Protein AF-A0AAV8X063-F1 (afdb_monomer_lite)

Foldseek 3Di:
DDDADVPVRFDFKDWDADPVPRDTLDIGRGHTADWDAWPVRFKIWGWHFDPQAIKTWIWTQDPSGTHGDDIDDDSFRWPDKDWDCDPVDRTTWMWTQGDPFQWIWTADNVPRDIDIDHPQQWADCWDWDDDQFWIFTAGRVVNDRPDIGGRDHRDDDDDDDDDPDD

Organism: NCBI:txid1586634

pLDDT: mean 79.25, std 14.98, range [41.41, 97.62]

Secondary structure (DSSP, 8-state):
-----TTT-S-EEEEEE-TTT--EEEEEEEEESEEEE-TTSSEEEEEEEETTEEEEEEEEEETTEEEEEEEEEESS-EEEEEEEE-SSSSSEEEEEEESSSS-EEEE-TTT--EEEE-S--S-EEEEEEE-SSEEEEEEETTTEEEEEEES--S------------

Sequence (166 aa):
MQCLEPVTNRPTGQLILDYLTDSVIATKPNLPGVPYISPDSRKLVTLDRTTSGATLIVQEITTNGLMFSFDVKTTLNISDVTFYSSQSTHSYDIYASAQDKEDILFLNLLTGKVEIITGVGLFGQYMVTPASEALFVINGRSRTVNCEIGAVSHPSQIVWTTLKFH

Radius of gyration: 17.36 Å; chains: 1; bounding box: 44×40×44 Å

Structure (mmCIF, N/CA/C/O backbone):
data_AF-A0AAV8X063-F1
#
_entry.id   AF-A0AAV8X063-F1
#
loop_
_atom_site.group_PDB
_atom_site.id
_atom_site.type_symbol
_atom_site.label_atom_id
_atom_site.label_alt_id
_atom_site.label_comp_id
_atom_site.label_asym_id
_atom_site.label_entity_id
_atom_site.label_seq_id
_atom_site.pdbx_PDB_ins_code
_atom_site.Cartn_x
_atom_site.Cartn_y
_atom_site.Cartn_z
_atom_site.occupancy
_atom_site.B_iso_or_equiv
_atom_site.auth_seq_id
_atom_site.auth_comp_id
_atom_site.auth_asym_id
_atom_site.auth_atom_id
_atom_site.pdbx_PDB_model_num
ATOM 1 N N . MET A 1 1 ? -19.990 -4.340 -6.225 1.00 46.97 1 MET A N 1
ATOM 2 C CA . MET A 1 1 ? -20.479 -3.722 -4.973 1.00 46.97 1 MET A CA 1
ATOM 3 C C . MET A 1 1 ? -19.307 -3.655 -4.008 1.00 46.97 1 MET A C 1
ATOM 5 O O . MET A 1 1 ? -18.681 -4.685 -3.805 1.00 46.97 1 MET A O 1
ATOM 9 N N . GLN A 1 2 ? -18.956 -2.472 -3.498 1.00 59.19 2 GLN A N 1
ATOM 10 C CA . GLN A 1 2 ? -17.967 -2.317 -2.421 1.00 59.19 2 GLN A CA 1
ATOM 11 C C . GLN A 1 2 ? -18.706 -2.272 -1.080 1.00 59.19 2 GLN A C 1
ATOM 13 O O . GLN A 1 2 ? -19.764 -1.652 -0.993 1.00 59.19 2 GLN A O 1
ATOM 18 N N . CYS A 1 3 ? -18.178 -2.948 -0.059 1.00 65.19 3 CYS A N 1
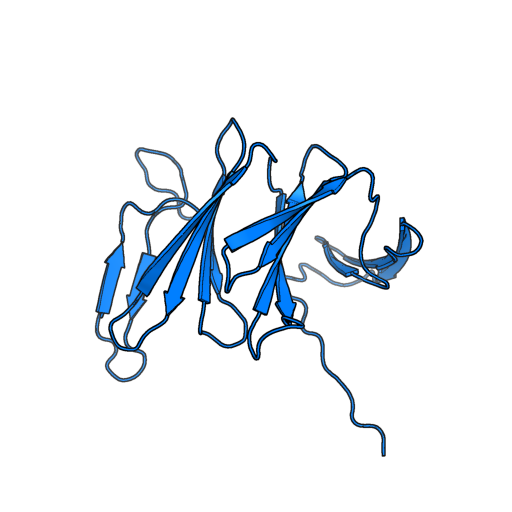ATOM 19 C CA . CYS A 1 3 ? -18.752 -2.929 1.285 1.00 65.19 3 CYS A CA 1
ATOM 20 C C . CYS A 1 3 ? -18.404 -1.597 1.961 1.00 65.19 3 CYS A C 1
ATOM 22 O O . CYS A 1 3 ? -17.238 -1.353 2.269 1.00 65.19 3 CYS A O 1
ATOM 24 N N . LEU A 1 4 ? -19.408 -0.742 2.159 1.00 78.06 4 LEU A N 1
ATOM 25 C CA . LEU A 1 4 ? -19.266 0.558 2.810 1.00 78.06 4 LEU A CA 1
ATOM 26 C C . LEU A 1 4 ? -20.063 0.575 4.113 1.00 78.06 4 LEU A C 1
ATOM 28 O O . LEU A 1 4 ? -21.159 0.017 4.194 1.00 78.06 4 LEU A O 1
ATOM 32 N N . GLU A 1 5 ? -19.500 1.216 5.129 1.00 81.12 5 GLU A N 1
ATOM 33 C CA . GLU A 1 5 ? -20.165 1.429 6.406 1.00 81.12 5 GLU A CA 1
ATOM 34 C C . GLU A 1 5 ? -21.313 2.444 6.227 1.00 81.12 5 GLU A C 1
ATOM 36 O O . GLU A 1 5 ? -21.092 3.492 5.619 1.00 81.12 5 GLU A O 1
ATOM 41 N N . PRO A 1 6 ? -22.545 2.162 6.700 1.00 80.75 6 PRO A N 1
ATOM 42 C CA . PRO A 1 6 ? -23.724 2.947 6.323 1.00 80.75 6 PRO A CA 1
ATOM 43 C C . PRO A 1 6 ? -23.704 4.419 6.749 1.00 80.75 6 PRO A C 1
ATOM 45 O O . PRO A 1 6 ? -24.359 5.234 6.103 1.00 80.75 6 PRO A O 1
ATOM 48 N N . VAL A 1 7 ? -23.002 4.768 7.834 1.00 83.00 7 VAL A N 1
ATOM 49 C CA . VAL A 1 7 ? -23.001 6.137 8.370 1.00 83.00 7 VAL A CA 1
ATOM 50 C C . VAL A 1 7 ? -21.958 7.005 7.670 1.00 83.00 7 VAL A C 1
ATOM 52 O O . VAL A 1 7 ? -22.256 8.116 7.240 1.00 83.00 7 VAL A O 1
ATOM 55 N N . THR A 1 8 ? -20.730 6.514 7.546 1.00 81.81 8 THR A N 1
ATOM 56 C CA . THR A 1 8 ? -19.602 7.239 6.947 1.00 81.81 8 THR A CA 1
ATOM 57 C C . THR A 1 8 ? -19.510 7.046 5.440 1.00 81.81 8 THR A C 1
ATOM 59 O O . THR A 1 8 ? -18.845 7.836 4.774 1.00 81.81 8 THR A O 1
ATOM 62 N N . ASN A 1 9 ? -20.171 6.021 4.892 1.00 82.56 9 ASN A N 1
ATOM 63 C CA . ASN A 1 9 ? -20.071 5.594 3.498 1.00 82.56 9 ASN A CA 1
ATOM 64 C C . ASN A 1 9 ? -18.620 5.306 3.066 1.00 82.56 9 ASN A C 1
ATOM 66 O O . ASN A 1 9 ? -18.231 5.544 1.921 1.00 82.56 9 ASN A O 1
ATOM 70 N N . ARG A 1 10 ? -17.793 4.823 4.001 1.00 79.94 10 ARG A N 1
ATOM 71 C CA . ARG A 1 10 ? -16.381 4.480 3.777 1.00 79.94 10 ARG A CA 1
ATOM 72 C C . ARG A 1 10 ? -16.167 2.982 3.977 1.00 79.94 10 ARG A C 1
ATOM 74 O O . ARG A 1 10 ? -16.900 2.365 4.750 1.00 79.94 10 ARG A O 1
ATOM 81 N N . PRO A 1 11 ? -15.170 2.377 3.311 1.00 81.69 11 PRO A N 1
ATOM 82 C CA . PRO A 1 11 ? -14.720 1.050 3.694 1.00 81.69 11 PRO A C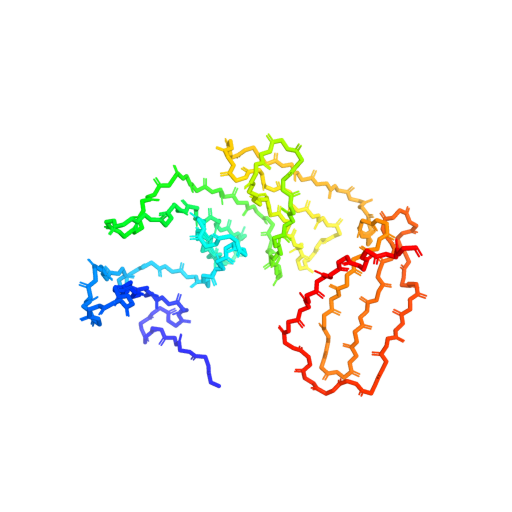A 1
ATOM 83 C C . PRO A 1 11 ? -14.152 1.146 5.111 1.00 81.69 11 PRO A C 1
ATOM 85 O O . PRO A 1 11 ? -13.220 1.912 5.363 1.00 81.69 11 PRO A O 1
ATOM 88 N N . THR A 1 12 ? -14.752 0.417 6.045 1.00 86.81 12 THR A N 1
ATOM 89 C CA . THR A 1 12 ? -14.258 0.294 7.415 1.00 86.81 12 THR A CA 1
ATOM 90 C C . THR A 1 12 ? -14.361 -1.150 7.868 1.00 86.81 12 THR A C 1
ATOM 92 O O . THR A 1 12 ? -15.092 -1.959 7.292 1.00 86.81 12 THR A O 1
ATOM 95 N N . GLY A 1 13 ? -13.652 -1.455 8.945 1.00 85.12 13 GLY A N 1
ATOM 96 C CA . GLY A 1 13 ? -13.741 -2.753 9.583 1.00 85.12 13 GLY A CA 1
ATOM 97 C C . GLY A 1 13 ? -12.614 -3.676 9.154 1.00 85.12 13 GLY A C 1
ATOM 98 O O . GLY A 1 13 ? -12.298 -3.822 7.977 1.00 85.12 13 GLY A O 1
ATOM 99 N N . GLN A 1 14 ? -12.023 -4.341 10.139 1.00 88.44 14 GLN A N 1
ATOM 100 C CA . GLN A 1 14 ? -11.145 -5.481 9.912 1.00 88.44 14 GLN A CA 1
ATOM 101 C C . GLN A 1 14 ? -11.518 -6.606 10.866 1.00 88.44 14 GLN A C 1
ATOM 103 O O . GLN A 1 14 ? -11.794 -6.373 12.048 1.00 88.44 14 GLN A O 1
ATOM 108 N N . LEU A 1 15 ? -11.515 -7.823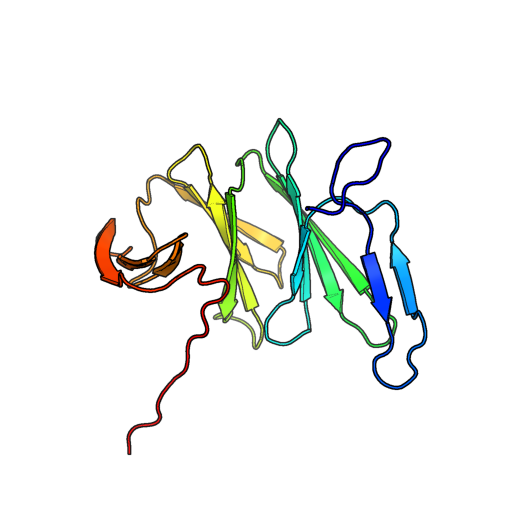 10.335 1.00 88.75 15 LEU A N 1
ATOM 109 C CA . LEU A 1 15 ? -11.720 -9.059 11.070 1.00 88.75 15 LEU A CA 1
ATOM 110 C C . LEU A 1 15 ? -10.445 -9.885 10.951 1.00 88.75 15 LEU A C 1
ATOM 112 O O . LEU A 1 15 ? -9.947 -10.092 9.846 1.00 88.75 15 LEU A O 1
ATOM 116 N N . ILE A 1 16 ? -9.919 -10.338 12.084 1.00 89.44 16 ILE A N 1
ATOM 117 C CA . ILE A 1 16 ? -8.730 -11.186 12.134 1.00 89.44 16 ILE A CA 1
ATOM 118 C C . ILE A 1 16 ? -9.161 -12.546 12.655 1.00 89.44 16 ILE A C 1
ATOM 120 O O . ILE A 1 16 ? -9.735 -12.643 13.742 1.00 89.44 16 ILE A O 1
ATOM 124 N N . LEU A 1 17 ? -8.888 -13.573 11.861 1.00 89.69 17 LEU A N 1
ATOM 125 C CA . LEU A 1 17 ? -9.260 -14.953 12.128 1.00 89.69 17 LEU A CA 1
ATOM 126 C C . LEU A 1 17 ? -8.002 -15.786 12.350 1.00 89.69 17 LEU A C 1
ATOM 128 O O . LEU A 1 17 ? -6.995 -15.597 11.666 1.00 89.69 17 LEU A O 1
ATOM 132 N N . ASP A 1 18 ? -8.082 -16.717 13.289 1.00 86.81 18 ASP A N 1
ATOM 133 C CA . ASP A 1 18 ? -7.144 -17.822 13.378 1.00 86.81 18 ASP A CA 1
ATOM 134 C C . ASP A 1 18 ? -7.515 -18.847 12.306 1.00 86.81 18 ASP A C 1
ATOM 136 O O . ASP A 1 18 ? -8.587 -19.444 12.353 1.00 86.81 18 ASP A O 1
ATOM 140 N N . TYR A 1 19 ? -6.621 -19.048 11.341 1.00 83.75 19 TYR A N 1
ATOM 141 C CA . TYR A 1 19 ? -6.833 -19.990 10.245 1.00 83.75 19 TYR A CA 1
ATOM 142 C C . TYR A 1 19 ? -6.883 -21.460 10.700 1.00 83.75 19 TYR A C 1
ATOM 144 O O . TYR A 1 19 ? -7.455 -22.291 10.003 1.00 83.75 19 TYR A O 1
ATOM 152 N N . LEU A 1 20 ? -6.274 -21.813 11.838 1.00 89.19 20 LEU A N 1
ATOM 153 C CA . LEU A 1 20 ? -6.269 -23.197 12.327 1.00 89.19 20 LEU A CA 1
ATOM 154 C C . LEU A 1 20 ? -7.519 -23.542 13.134 1.00 89.19 20 LEU A C 1
ATOM 156 O O . LEU A 1 20 ? -7.924 -24.703 13.158 1.00 89.19 20 LEU A O 1
ATOM 160 N N . THR A 1 21 ? -8.091 -22.563 13.835 1.00 93.00 21 THR A N 1
ATOM 161 C CA . THR A 1 21 ? -9.191 -22.786 14.786 1.00 93.00 21 THR A CA 1
ATOM 162 C C . THR A 1 21 ? -10.501 -22.116 14.380 1.00 93.00 21 THR A C 1
ATOM 164 O O . THR A 1 21 ? -11.470 -22.196 15.134 1.00 93.00 21 THR A O 1
ATOM 167 N N . ASP A 1 22 ? -10.525 -21.412 13.244 1.00 89.38 22 ASP A N 1
ATOM 168 C CA . ASP A 1 22 ? -11.628 -20.563 12.768 1.00 89.38 22 ASP A CA 1
ATOM 169 C C . ASP A 1 22 ? -12.102 -19.512 13.795 1.00 89.38 22 ASP A C 1
ATOM 171 O O . ASP A 1 22 ? -13.178 -18.920 13.674 1.00 89.38 22 ASP A O 1
ATOM 175 N N . SER A 1 23 ? -11.301 -19.256 14.832 1.00 90.81 23 SER A N 1
ATOM 176 C CA . SER A 1 23 ? -11.661 -18.358 15.925 1.00 90.81 23 SER A CA 1
ATOM 177 C C . SER A 1 23 ? -11.381 -16.905 15.558 1.00 90.81 23 SER A C 1
ATOM 179 O O . SER A 1 23 ? -10.372 -16.576 14.935 1.00 90.81 23 SER A O 1
ATOM 181 N N . VAL A 1 24 ? -12.253 -15.997 15.994 1.00 91.00 24 VAL A N 1
ATOM 182 C CA . VAL A 1 24 ? -12.024 -14.556 15.843 1.00 91.00 24 VAL A CA 1
ATOM 183 C C . VAL A 1 24 ? -10.969 -14.102 16.850 1.00 91.00 24 VAL A C 1
ATOM 185 O O . VAL A 1 24 ? -11.239 -14.043 18.047 1.00 91.00 24 VAL A O 1
ATOM 188 N N . ILE A 1 25 ? -9.778 -13.744 16.364 1.00 90.06 25 ILE A N 1
ATOM 189 C CA . ILE A 1 25 ? -8.679 -13.224 17.191 1.00 90.06 25 ILE A CA 1
ATOM 190 C C . ILE A 1 25 ? -8.957 -11.771 17.585 1.00 90.06 25 ILE A C 1
ATOM 192 O O . ILE A 1 25 ? -8.738 -11.374 18.728 1.00 90.06 25 ILE A O 1
ATOM 196 N N . ALA A 1 26 ? -9.423 -10.953 16.637 1.00 87.00 26 ALA A N 1
ATOM 197 C CA . ALA A 1 26 ? -9.710 -9.547 16.890 1.00 87.00 26 ALA A CA 1
ATOM 198 C C . ALA A 1 26 ? -10.667 -8.938 15.857 1.00 87.00 26 ALA A C 1
ATOM 200 O O . ALA A 1 26 ? -10.714 -9.336 14.693 1.00 87.00 26 ALA A O 1
ATOM 201 N N . THR A 1 27 ? -11.378 -7.896 16.289 1.00 88.62 27 THR A N 1
ATOM 202 C CA . THR A 1 27 ? -12.252 -7.065 15.451 1.00 88.62 27 THR A CA 1
ATOM 203 C C . THR A 1 27 ? -11.861 -5.597 15.579 1.00 88.62 27 THR A C 1
ATOM 205 O O . THR A 1 27 ? -11.733 -5.077 16.691 1.00 88.62 27 THR A O 1
ATOM 208 N N . LYS A 1 28 ? -11.710 -4.900 14.453 1.00 87.31 28 LYS A N 1
ATOM 209 C CA . LYS A 1 28 ? -11.430 -3.457 14.385 1.00 87.31 28 LYS A CA 1
ATOM 210 C C . LYS A 1 28 ? -12.523 -2.760 13.563 1.00 87.31 28 LYS A C 1
ATOM 212 O O . LYS A 1 28 ? -12.257 -2.368 12.433 1.00 87.31 28 LYS A O 1
ATOM 217 N N . PRO A 1 29 ? -13.753 -2.615 14.091 1.00 84.62 29 PRO A N 1
ATOM 218 C CA . PRO A 1 29 ? -14.921 -2.184 13.308 1.00 84.62 29 PRO A CA 1
ATOM 219 C C . PRO A 1 29 ? -14.804 -0.757 12.751 1.00 84.62 29 PRO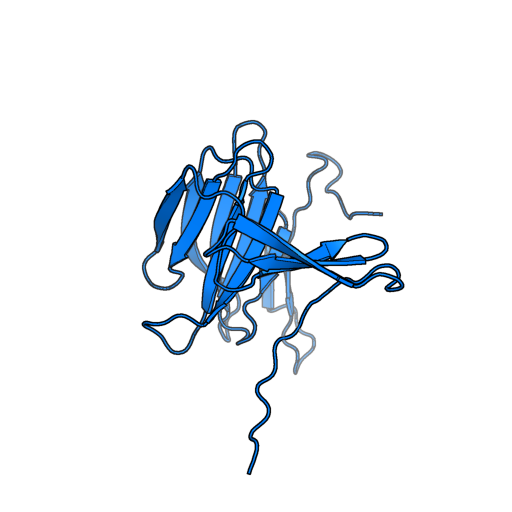 A C 1
ATOM 221 O O . PRO A 1 29 ? -15.347 -0.452 11.695 1.00 84.62 29 PRO A O 1
ATOM 224 N N . ASN A 1 30 ? -14.049 0.098 13.443 1.00 86.38 30 ASN A N 1
ATOM 225 C CA . ASN A 1 30 ? -13.958 1.525 13.138 1.00 86.38 30 ASN A CA 1
ATOM 226 C C . ASN A 1 30 ? -12.676 1.908 12.390 1.00 86.38 30 ASN A C 1
ATOM 228 O O . ASN A 1 30 ? -12.431 3.095 12.206 1.00 86.38 30 ASN A O 1
ATOM 232 N N . LEU A 1 31 ? -11.824 0.944 12.023 1.00 88.94 31 LEU A N 1
ATOM 233 C CA . LEU A 1 31 ? -10.597 1.234 11.281 1.00 88.94 31 LEU A CA 1
ATOM 234 C C . LEU A 1 31 ? -10.972 1.518 9.818 1.00 88.94 31 LEU A C 1
ATOM 236 O O . LEU A 1 31 ? -11.517 0.613 9.178 1.00 88.94 31 LEU A O 1
ATOM 240 N N . PRO A 1 32 ? -10.755 2.744 9.305 1.00 88.50 32 PRO A N 1
ATOM 241 C CA . PRO A 1 32 ? -11.150 3.100 7.952 1.00 88.50 32 PRO A CA 1
ATOM 242 C C . PRO A 1 32 ? -10.072 2.723 6.935 1.00 88.50 32 PRO A C 1
ATOM 244 O O . PRO A 1 32 ? -8.893 2.602 7.268 1.00 88.50 32 PRO A O 1
ATOM 247 N N . GLY A 1 33 ? -10.486 2.600 5.680 1.00 90.12 33 GLY A N 1
ATOM 248 C CA . GLY A 1 33 ? -9.597 2.400 4.547 1.00 90.12 33 GLY A CA 1
ATOM 249 C C . GLY A 1 33 ? -9.563 0.965 4.034 1.00 90.12 33 GLY A C 1
ATOM 250 O O . GLY A 1 33 ? -10.329 0.096 4.450 1.00 90.12 33 GLY A O 1
ATOM 251 N N . VAL A 1 34 ? -8.673 0.737 3.073 1.00 89.94 34 VAL A N 1
ATOM 252 C CA . VAL A 1 34 ? -8.525 -0.545 2.376 1.00 89.94 34 VAL A CA 1
ATOM 253 C C . VAL A 1 34 ? -7.247 -1.241 2.855 1.00 89.94 34 VAL A C 1
ATOM 255 O O . VAL A 1 34 ? -6.182 -0.622 2.798 1.00 89.94 34 VAL A O 1
ATOM 258 N N . PRO A 1 35 ? -7.322 -2.495 3.336 1.00 92.31 35 PRO A N 1
ATOM 259 C CA . PRO A 1 35 ? -6.152 -3.253 3.767 1.00 92.31 35 PRO A CA 1
ATOM 260 C C . PRO A 1 35 ? -5.359 -3.841 2.590 1.00 92.31 35 PRO A C 1
ATOM 262 O O . PRO A 1 35 ? -5.937 -4.398 1.660 1.00 92.31 35 PRO A O 1
ATOM 265 N N . TYR A 1 36 ? -4.032 -3.808 2.698 1.00 93.06 36 TYR A N 1
ATOM 266 C CA . TYR A 1 36 ? -3.072 -4.467 1.812 1.00 93.06 36 TYR A CA 1
ATOM 267 C C . TYR A 1 36 ? -2.113 -5.300 2.663 1.00 93.06 36 TYR A C 1
ATOM 269 O O . TYR A 1 36 ? -1.521 -4.794 3.618 1.00 93.06 36 TYR A O 1
ATOM 277 N N . ILE A 1 37 ? -1.969 -6.584 2.341 1.00 94.38 37 ILE A N 1
ATOM 278 C CA . ILE A 1 37 ? -1.123 -7.522 3.092 1.00 94.38 37 ILE A CA 1
ATOM 279 C C . ILE A 1 37 ? 0.172 -7.742 2.318 1.00 94.38 37 ILE A C 1
ATOM 281 O O . ILE A 1 37 ? 0.135 -7.994 1.112 1.00 94.38 37 ILE A O 1
ATOM 285 N N . SER A 1 38 ? 1.313 -7.648 3.001 1.00 94.06 38 SER A N 1
ATOM 286 C CA . SER A 1 38 ? 2.605 -7.925 2.378 1.00 94.06 38 SER A CA 1
ATOM 287 C C . SER A 1 38 ? 2.687 -9.390 1.932 1.00 94.06 38 SER A C 1
ATOM 289 O O . SER A 1 38 ? 2.154 -10.263 2.619 1.00 94.06 38 SER A O 1
ATOM 291 N N . PRO A 1 39 ? 3.384 -9.718 0.828 1.00 90.06 39 PRO A N 1
ATOM 292 C CA . PRO A 1 39 ? 3.444 -11.098 0.333 1.00 90.06 39 PRO A CA 1
ATOM 293 C C . PRO A 1 39 ? 4.032 -12.118 1.324 1.00 90.06 39 PRO A C 1
ATOM 295 O O . PRO A 1 39 ? 3.741 -13.305 1.232 1.00 90.06 39 PRO A O 1
ATOM 298 N N . ASP A 1 40 ? 4.839 -11.673 2.292 1.00 90.88 40 ASP A N 1
ATOM 299 C CA . ASP A 1 40 ? 5.357 -12.508 3.387 1.00 90.88 40 ASP A CA 1
ATOM 300 C C . ASP A 1 40 ? 4.369 -12.696 4.558 1.00 90.88 40 ASP A C 1
ATOM 302 O O . ASP A 1 40 ? 4.705 -13.369 5.531 1.00 90.88 40 ASP A O 1
ATOM 306 N N . SER A 1 41 ? 3.168 -12.110 4.482 1.00 91.88 41 SER A N 1
ATOM 307 C CA . SER A 1 41 ? 2.128 -12.117 5.522 1.00 91.88 41 SER A CA 1
ATOM 308 C C . SER A 1 41 ? 2.581 -11.569 6.882 1.00 91.88 41 SER A C 1
ATOM 310 O O . SER A 1 41 ? 2.041 -11.954 7.917 1.00 91.88 41 SER A O 1
ATOM 312 N N . ARG A 1 42 ? 3.572 -10.667 6.907 1.00 92.50 42 ARG A N 1
ATOM 313 C CA . ARG A 1 42 ? 4.097 -10.068 8.151 1.00 92.50 42 ARG A CA 1
ATOM 314 C C . ARG A 1 42 ? 3.587 -8.661 8.421 1.00 92.50 42 ARG A C 1
ATOM 316 O O . ARG A 1 42 ? 3.579 -8.233 9.574 1.00 92.50 42 ARG A O 1
ATOM 323 N N . LYS A 1 43 ? 3.188 -7.926 7.386 1.00 95.56 43 LYS A N 1
ATOM 324 C CA . LYS A 1 43 ? 2.746 -6.535 7.483 1.00 95.56 43 LYS A CA 1
ATOM 325 C C . LYS A 1 43 ? 1.356 -6.384 6.883 1.00 95.56 43 LYS A C 1
ATOM 327 O O . LYS A 1 43 ? 1.052 -6.927 5.824 1.00 95.56 43 LYS A O 1
ATOM 332 N N . LEU A 1 44 ? 0.535 -5.592 7.556 1.00 95.31 44 LEU A N 1
ATOM 333 C CA . LEU A 1 44 ? -0.726 -5.085 7.045 1.00 95.31 44 LEU A CA 1
ATOM 334 C C . LEU A 1 44 ? -0.607 -3.570 6.922 1.00 95.31 44 LEU A C 1
ATOM 336 O O . LEU A 1 44 ? -0.263 -2.893 7.891 1.00 95.31 44 LEU A O 1
ATOM 340 N N . VAL A 1 45 ? -0.914 -3.037 5.746 1.00 96.88 45 VAL A N 1
ATOM 341 C CA . VAL A 1 45 ? -0.977 -1.596 5.511 1.00 96.88 45 VAL A CA 1
ATOM 342 C C . VAL A 1 45 ? -2.384 -1.225 5.097 1.00 96.88 45 VAL A C 1
ATOM 344 O O . VAL A 1 45 ? -2.885 -1.684 4.077 1.00 96.88 45 VAL A O 1
ATOM 347 N N . THR A 1 46 ? -3.035 -0.396 5.904 1.00 95.56 46 THR A N 1
ATOM 348 C CA . THR A 1 46 ? -4.378 0.105 5.611 1.00 95.56 46 THR A CA 1
ATOM 349 C C . THR A 1 46 ? -4.262 1.494 5.005 1.00 95.56 46 THR A C 1
ATOM 351 O O . THR A 1 46 ? -3.748 2.406 5.651 1.00 95.56 46 THR A O 1
ATOM 354 N N . LEU A 1 47 ? -4.719 1.652 3.764 1.00 94.62 47 LEU A N 1
ATOM 355 C CA . LEU A 1 47 ? -4.768 2.939 3.078 1.00 94.62 47 LEU A CA 1
ATOM 356 C C . LEU A 1 47 ? -6.118 3.607 3.336 1.00 94.62 47 LEU A C 1
ATOM 358 O O . LEU A 1 47 ? -7.137 3.201 2.770 1.00 94.62 47 LEU A O 1
ATOM 362 N N . ASP A 1 48 ? -6.112 4.659 4.147 1.00 93.94 48 ASP A N 1
ATOM 363 C CA . ASP A 1 48 ? -7.271 5.513 4.374 1.00 93.94 48 ASP A CA 1
ATOM 364 C C . ASP A 1 48 ? -7.181 6.797 3.539 1.00 93.94 48 ASP A C 1
ATOM 366 O O . ASP A 1 48 ? -6.401 7.701 3.844 1.00 93.94 48 ASP A O 1
ATOM 370 N N . ARG A 1 49 ? -7.982 6.887 2.471 1.00 90.38 49 ARG A N 1
ATOM 371 C CA . ARG A 1 49 ? -8.047 8.070 1.596 1.00 90.38 49 ARG A CA 1
ATOM 372 C C . ARG A 1 49 ? -9.021 9.097 2.158 1.00 90.38 49 ARG A C 1
ATOM 374 O O . ARG A 1 49 ? -10.170 8.760 2.452 1.00 90.38 49 ARG A O 1
ATOM 381 N N . THR A 1 50 ? -8.591 10.348 2.262 1.00 86.56 50 THR A N 1
ATOM 382 C CA . THR A 1 50 ? -9.412 11.483 2.702 1.00 86.56 50 THR A CA 1
ATOM 383 C C . THR A 1 50 ? -9.520 12.522 1.586 1.00 86.56 50 THR A C 1
ATOM 385 O O . THR A 1 50 ? -8.861 12.428 0.556 1.00 86.56 50 THR A O 1
ATOM 388 N N . THR A 1 51 ? -10.341 13.554 1.782 1.00 85.56 51 THR A N 1
ATOM 389 C CA . THR A 1 51 ? -10.454 14.667 0.823 1.00 85.56 51 THR A CA 1
ATOM 390 C C . THR A 1 51 ? -9.191 15.528 0.727 1.00 85.56 51 THR A C 1
ATOM 392 O O . THR A 1 51 ? -9.060 16.304 -0.213 1.00 85.56 51 THR A O 1
ATOM 395 N N . SER A 1 52 ? -8.271 15.420 1.690 1.00 89.25 52 SER A N 1
ATOM 396 C CA . SER A 1 52 ? -7.048 16.228 1.777 1.00 89.25 52 SER A CA 1
ATOM 397 C C . SER A 1 52 ? -5.756 15.428 1.579 1.00 89.25 52 SER A C 1
ATOM 399 O O . SER A 1 52 ? -4.669 15.989 1.726 1.00 89.25 52 SER A O 1
ATOM 401 N N . GLY A 1 53 ? -5.857 14.136 1.260 1.00 92.12 53 GLY A N 1
ATOM 402 C CA . GLY A 1 53 ? -4.710 13.256 1.065 1.00 92.12 53 GLY A CA 1
ATOM 403 C C . GLY A 1 53 ? -5.001 11.829 1.516 1.00 92.12 53 GLY A C 1
ATOM 404 O O . GLY A 1 53 ? -6.071 11.281 1.250 1.00 92.12 53 GLY A O 1
ATOM 405 N N . ALA A 1 54 ? -4.046 11.211 2.204 1.00 94.12 54 ALA A N 1
ATOM 406 C CA . ALA A 1 54 ? -4.180 9.839 2.670 1.00 94.12 54 ALA A CA 1
ATOM 407 C C . ALA A 1 54 ? -3.399 9.575 3.962 1.00 94.12 54 ALA A C 1
ATOM 409 O O . ALA A 1 54 ? -2.396 10.229 4.261 1.00 94.12 54 ALA A O 1
ATOM 410 N N . THR A 1 55 ? -3.852 8.573 4.713 1.00 95.81 55 THR A N 1
ATOM 411 C CA . THR A 1 55 ? -3.121 7.986 5.839 1.00 95.81 55 THR A CA 1
ATOM 412 C C . THR A 1 55 ? -2.828 6.519 5.540 1.00 95.81 55 THR A C 1
ATOM 414 O O . THR A 1 55 ? -3.734 5.755 5.219 1.00 95.81 55 THR A O 1
ATOM 417 N N . LEU A 1 56 ? -1.564 6.120 5.649 1.00 96.56 56 LEU A N 1
ATOM 418 C CA . LEU A 1 56 ? -1.118 4.730 5.588 1.00 96.56 56 LEU A CA 1
ATOM 419 C C . LEU A 1 56 ? -0.907 4.240 7.019 1.00 96.56 56 LEU A C 1
ATOM 421 O O . LEU A 1 56 ? 0.002 4.706 7.701 1.00 96.56 56 LEU A O 1
ATOM 425 N N . ILE A 1 57 ? -1.745 3.319 7.481 1.00 96.56 57 ILE A N 1
ATOM 426 C CA . ILE A 1 57 ? -1.675 2.749 8.830 1.00 96.56 57 ILE A CA 1
ATOM 427 C C . ILE A 1 57 ? -0.949 1.413 8.734 1.00 96.56 57 ILE A C 1
ATOM 429 O O . ILE A 1 57 ? -1.464 0.480 8.115 1.00 96.56 57 ILE A O 1
ATOM 433 N N . VAL A 1 58 ? 0.235 1.316 9.334 1.00 97.19 58 VAL A N 1
ATOM 434 C CA . VAL A 1 58 ? 1.089 0.127 9.269 1.00 97.19 58 VAL A CA 1
ATOM 435 C C . VAL A 1 58 ? 0.969 -0.679 10.554 1.00 97.19 58 VAL A C 1
ATOM 437 O O . VAL A 1 58 ? 1.097 -0.158 11.666 1.00 97.19 58 VAL A O 1
ATOM 440 N N . GLN A 1 59 ? 0.725 -1.974 10.394 1.00 96.19 59 GLN A N 1
ATOM 441 C CA . GLN A 1 59 ? 0.585 -2.934 11.478 1.00 96.19 59 GLN A CA 1
ATOM 442 C C . GLN A 1 59 ? 1.418 -4.185 11.182 1.00 96.19 59 GLN A C 1
ATOM 444 O O . GLN A 1 59 ? 1.563 -4.596 10.030 1.00 96.19 59 GLN A O 1
ATOM 449 N N . GLU A 1 60 ? 1.944 -4.817 12.224 1.00 95.31 60 GLU A N 1
ATOM 450 C CA . GLU A 1 60 ? 2.526 -6.153 12.144 1.00 95.31 60 GLU A CA 1
ATOM 451 C C . GLU A 1 60 ? 1.458 -7.212 12.376 1.00 95.31 60 GLU A C 1
ATOM 453 O O . GLU A 1 60 ? 0.619 -7.095 13.274 1.00 95.31 60 GLU A O 1
ATOM 458 N N . ILE A 1 61 ? 1.517 -8.268 11.574 1.00 93.44 61 ILE A N 1
ATOM 459 C CA . ILE A 1 61 ? 0.702 -9.462 11.745 1.00 93.44 61 ILE A CA 1
ATOM 460 C C . ILE A 1 61 ? 1.469 -10.395 12.681 1.00 93.44 61 ILE A C 1
ATOM 462 O O . ILE A 1 61 ? 2.577 -10.835 12.374 1.00 93.44 61 ILE A O 1
ATOM 466 N N . THR A 1 62 ? 0.883 -10.683 13.839 1.00 90.75 62 THR A N 1
ATOM 467 C CA . THR A 1 62 ? 1.474 -11.542 14.871 1.00 90.75 62 THR A CA 1
ATOM 468 C C . THR A 1 62 ? 0.522 -12.676 15.236 1.00 90.75 62 THR A C 1
ATOM 470 O O . THR A 1 62 ? -0.655 -12.658 14.874 1.00 90.75 62 THR A O 1
ATOM 473 N N . THR A 1 63 ? 1.000 -13.641 16.021 1.00 85.12 63 THR A N 1
ATOM 474 C CA . THR A 1 63 ? 0.164 -14.733 16.548 1.00 85.12 63 THR A CA 1
ATOM 475 C C . THR A 1 63 ? -0.977 -14.240 17.438 1.00 85.12 63 THR A C 1
ATOM 477 O O . THR A 1 63 ? -1.981 -14.925 17.576 1.00 85.12 63 THR A O 1
ATOM 480 N N . ASN A 1 64 ? -0.846 -13.046 18.023 1.00 84.94 64 ASN A N 1
ATOM 481 C CA . ASN A 1 64 ? -1.857 -12.443 18.894 1.00 84.94 64 ASN A CA 1
ATOM 482 C C . ASN A 1 64 ? -2.756 -11.447 18.136 1.00 84.94 64 ASN A C 1
ATOM 484 O O . ASN A 1 64 ? -3.490 -10.676 18.753 1.00 84.94 64 ASN A O 1
ATOM 488 N N . GLY A 1 65 ? -2.680 -11.427 16.802 1.00 87.56 65 GLY A N 1
ATOM 489 C CA . GLY A 1 65 ? -3.406 -10.502 15.937 1.00 87.56 65 GLY A CA 1
ATOM 490 C C . GLY A 1 65 ? -2.542 -9.343 15.436 1.00 87.56 65 GLY A C 1
ATOM 491 O O . GLY A 1 65 ? -1.323 -9.461 15.300 1.00 87.56 65 GLY A O 1
ATOM 492 N N . LEU A 1 66 ? -3.185 -8.216 15.122 1.00 91.44 66 LEU A N 1
ATOM 493 C CA . LEU A 1 66 ? -2.519 -7.051 14.536 1.00 91.44 66 LEU A CA 1
ATOM 494 C C . LEU A 1 66 ? -1.944 -6.120 15.605 1.00 91.44 66 LEU A C 1
ATOM 496 O O . LEU A 1 66 ? -2.690 -5.545 16.404 1.00 91.44 66 LEU A O 1
ATOM 500 N N . MET A 1 67 ? -0.636 -5.894 15.555 1.00 92.94 67 MET A N 1
ATOM 501 C CA . MET A 1 67 ? 0.058 -4.918 16.389 1.00 92.94 67 MET A CA 1
ATOM 502 C C . MET A 1 67 ? 0.320 -3.640 15.599 1.00 92.94 67 MET A C 1
ATOM 504 O O . MET A 1 67 ? 0.881 -3.684 14.512 1.00 92.94 67 MET A O 1
ATOM 508 N N . PHE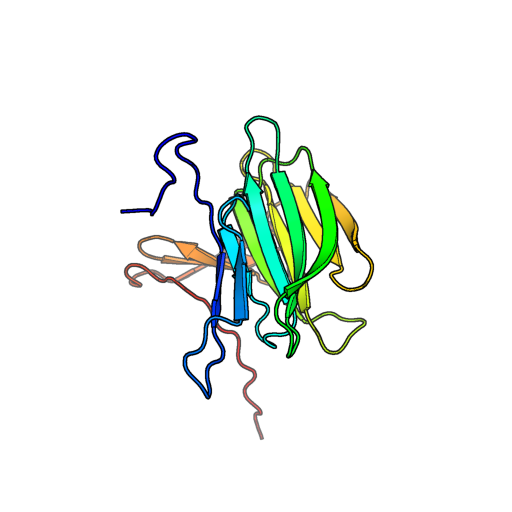 A 1 68 ? -0.087 -2.487 16.125 1.00 94.56 68 PHE A N 1
ATOM 509 C CA . PHE A 1 68 ? 0.212 -1.205 15.485 1.00 94.56 68 PHE A CA 1
ATOM 510 C C . PHE A 1 68 ? 1.721 -0.940 15.470 1.00 94.56 68 PHE A C 1
ATOM 512 O O . PHE A 1 68 ? 2.384 -1.127 16.490 1.00 94.56 68 PHE A O 1
ATOM 519 N N . SER A 1 69 ? 2.242 -0.491 14.328 1.00 96.31 69 SER A N 1
ATOM 520 C CA . SER A 1 69 ? 3.630 -0.042 14.194 1.00 96.31 69 SER A CA 1
ATOM 521 C C . SER A 1 69 ? 3.698 1.484 14.183 1.00 96.31 69 SER A C 1
ATOM 523 O O . SER A 1 69 ? 4.224 2.085 15.114 1.00 96.31 69 SER A O 1
ATOM 525 N N . PHE A 1 70 ? 3.162 2.106 13.134 1.00 97.62 70 PHE A N 1
ATOM 526 C CA . PHE A 1 70 ? 3.142 3.555 12.934 1.00 97.62 70 PHE A CA 1
ATOM 527 C C . PHE A 1 70 ? 2.124 3.918 11.845 1.00 97.62 70 PHE A C 1
ATOM 529 O O . PHE A 1 70 ? 1.702 3.063 11.064 1.00 97.62 70 PHE A O 1
ATOM 536 N N . ASP A 1 71 ? 1.751 5.193 11.763 1.00 96.69 71 ASP A N 1
ATOM 537 C CA . ASP A 1 71 ? 0.989 5.743 10.645 1.00 96.69 71 ASP A CA 1
ATOM 538 C C . ASP A 1 71 ? 1.775 6.832 9.912 1.00 96.69 71 ASP A C 1
ATOM 540 O O . ASP A 1 71 ? 2.565 7.572 10.499 1.00 96.69 71 ASP A O 1
ATOM 544 N N . VAL A 1 72 ? 1.556 6.918 8.603 1.00 96.88 72 VAL A N 1
ATOM 545 C CA . VAL A 1 72 ? 2.119 7.951 7.737 1.00 96.88 72 VAL A CA 1
ATOM 546 C C . VAL A 1 72 ? 0.982 8.765 7.154 1.00 96.88 72 VAL A C 1
ATOM 548 O O . VAL A 1 72 ? 0.135 8.237 6.436 1.00 96.88 72 VAL A O 1
ATOM 551 N N . LYS A 1 73 ? 1.000 10.070 7.417 1.00 96.06 73 LYS A N 1
ATOM 552 C CA . LYS A 1 73 ? 0.064 11.030 6.831 1.00 96.06 73 LYS A CA 1
ATOM 553 C C . LYS A 1 73 ? 0.727 11.744 5.668 1.00 96.06 73 LYS A C 1
ATOM 555 O O . LYS A 1 73 ? 1.839 12.251 5.799 1.00 96.06 73 LYS A O 1
ATOM 560 N N . THR A 1 74 ? 0.028 11.813 4.546 1.00 93.88 74 THR A N 1
ATOM 561 C CA . THR A 1 74 ? 0.489 12.511 3.349 1.00 93.88 74 THR A CA 1
ATOM 562 C C . THR A 1 74 ? -0.626 13.357 2.758 1.00 93.88 74 THR A C 1
ATOM 564 O O . THR A 1 74 ? -1.805 13.021 2.854 1.00 93.88 74 THR A O 1
ATOM 567 N N . THR A 1 75 ? -0.244 14.462 2.126 1.00 93.19 75 THR A N 1
ATOM 568 C CA . THR A 1 75 ? -1.148 15.303 1.333 1.00 93.19 75 THR A CA 1
ATOM 569 C C . THR A 1 75 ? -1.295 14.798 -0.103 1.00 93.19 75 THR A C 1
ATOM 571 O O . THR A 1 75 ? -2.061 15.367 -0.878 1.00 93.19 75 THR A O 1
ATOM 574 N N . LEU A 1 76 ? -0.562 13.745 -0.489 1.00 87.44 76 LEU A N 1
ATOM 575 C CA . LEU A 1 76 ? -0.753 13.090 -1.778 1.00 87.44 76 LEU A CA 1
ATOM 576 C C . LEU A 1 76 ? -2.095 12.359 -1.790 1.00 87.44 76 LEU A C 1
ATOM 578 O O . LEU A 1 76 ? -2.381 11.543 -0.914 1.00 87.44 76 LEU A O 1
ATOM 582 N N . ASN A 1 77 ? -2.896 12.630 -2.817 1.00 83.69 77 ASN A N 1
ATOM 583 C CA . ASN A 1 77 ? -4.072 11.834 -3.122 1.00 83.69 77 ASN A CA 1
ATOM 584 C C . ASN A 1 77 ? -3.604 10.506 -3.740 1.00 83.69 77 ASN A C 1
ATOM 586 O O . ASN A 1 77 ? -3.247 10.475 -4.913 1.00 83.69 77 ASN A O 1
ATOM 590 N N . ILE A 1 78 ? -3.490 9.444 -2.937 1.00 85.62 78 ILE A N 1
ATOM 591 C CA . ILE A 1 78 ? -2.924 8.155 -3.372 1.00 85.62 78 ILE A CA 1
ATOM 592 C C . ILE A 1 78 ? -3.949 7.375 -4.203 1.00 85.62 78 ILE A C 1
ATOM 594 O O . ILE A 1 78 ? -5.022 7.048 -3.697 1.00 85.62 78 ILE A O 1
ATOM 598 N N . SER A 1 79 ? -3.595 6.986 -5.429 1.00 79.38 79 SER A N 1
ATOM 599 C CA . SER A 1 79 ? -4.428 6.162 -6.315 1.00 79.38 79 SER A CA 1
ATOM 600 C C . SER A 1 79 ? -4.314 4.666 -6.036 1.00 79.38 79 SER A C 1
ATOM 602 O O . SER A 1 79 ? -5.340 3.996 -6.006 1.00 79.38 79 SER A O 1
ATOM 604 N N . ASP A 1 80 ? -3.117 4.143 -5.768 1.00 78.31 80 ASP A N 1
ATOM 605 C CA . ASP A 1 80 ? -2.898 2.729 -5.438 1.00 78.31 80 ASP A CA 1
ATOM 606 C C . ASP A 1 80 ? -1.563 2.509 -4.705 1.00 78.31 80 ASP A C 1
ATOM 608 O O . ASP A 1 80 ? -0.718 3.410 -4.661 1.00 78.31 80 ASP A O 1
ATOM 612 N N . VAL A 1 81 ? -1.381 1.324 -4.114 1.00 85.38 81 VAL A N 1
ATOM 613 C CA . VAL A 1 81 ? -0.153 0.903 -3.424 1.00 85.38 81 VAL A CA 1
ATOM 614 C C . VAL A 1 81 ? 0.309 -0.474 -3.892 1.00 85.38 81 VAL A C 1
ATOM 616 O O . VAL A 1 81 ? -0.492 -1.373 -4.125 1.00 85.38 81 VAL A O 1
ATOM 619 N N . THR A 1 82 ? 1.622 -0.674 -3.959 1.00 81.44 82 THR A N 1
ATOM 620 C CA . THR A 1 82 ? 2.224 -1.979 -4.243 1.00 81.44 82 THR A CA 1
ATOM 621 C C . THR A 1 82 ? 3.374 -2.271 -3.295 1.00 81.44 82 THR A C 1
ATOM 623 O O . THR A 1 82 ? 4.145 -1.382 -2.926 1.00 81.44 82 THR A O 1
ATOM 626 N N . PHE A 1 83 ? 3.518 -3.544 -2.935 1.00 86.06 83 PHE A N 1
ATOM 627 C CA . PHE A 1 83 ? 4.674 -4.022 -2.190 1.00 86.06 83 PHE A CA 1
ATOM 628 C C . PHE A 1 83 ? 5.870 -4.224 -3.117 1.00 86.06 83 PHE A C 1
ATOM 630 O O . PHE A 1 83 ? 5.737 -4.692 -4.249 1.00 86.06 83 PHE A O 1
ATOM 637 N N . TYR A 1 84 ? 7.050 -3.901 -2.607 1.00 81.25 84 TYR A N 1
ATOM 638 C CA . TYR A 1 84 ? 8.336 -4.130 -3.248 1.00 81.25 84 TYR A CA 1
ATOM 639 C C . TYR A 1 84 ? 9.281 -4.786 -2.243 1.00 81.25 84 TYR A C 1
ATOM 641 O O . TYR A 1 84 ? 9.272 -4.425 -1.070 1.00 81.25 84 TYR A O 1
ATOM 649 N N . SER A 1 85 ? 10.078 -5.766 -2.673 1.00 82.69 85 SER A N 1
ATOM 650 C CA . SER A 1 85 ? 11.024 -6.436 -1.773 1.00 82.69 85 SER A CA 1
ATOM 651 C C . SER A 1 85 ? 11.996 -5.413 -1.191 1.00 82.69 85 SER A C 1
ATOM 653 O O . SER A 1 85 ? 12.688 -4.719 -1.934 1.00 82.69 85 SER A O 1
ATOM 655 N N . SER A 1 86 ? 12.076 -5.330 0.133 1.00 81.62 86 SER A N 1
ATOM 656 C CA . SER A 1 86 ? 13.012 -4.427 0.792 1.00 81.62 86 SER A CA 1
ATOM 657 C C . SER A 1 86 ? 14.449 -4.781 0.407 1.00 81.62 86 SER A C 1
ATOM 659 O O . SER A 1 86 ? 14.812 -5.952 0.298 1.00 81.62 86 SER A O 1
ATOM 661 N N . GLN A 1 87 ? 15.279 -3.757 0.199 1.00 77.69 87 GLN A N 1
ATOM 662 C CA . GLN A 1 87 ? 16.714 -3.943 -0.051 1.00 77.69 87 GLN A CA 1
ATOM 663 C C . GLN A 1 87 ? 17.527 -4.063 1.242 1.00 77.69 87 GLN A C 1
ATOM 665 O O . GLN A 1 87 ? 18.670 -4.511 1.218 1.00 77.69 87 GLN A O 1
ATOM 670 N N . SER A 1 88 ? 16.958 -3.629 2.367 1.00 76.81 88 SER A N 1
ATOM 671 C CA . SER A 1 88 ? 17.632 -3.583 3.667 1.00 76.81 88 SER A CA 1
ATOM 672 C C . SER A 1 88 ? 17.134 -4.655 4.633 1.00 76.81 88 SER A C 1
ATOM 674 O O . SER A 1 88 ? 17.750 -4.874 5.675 1.00 76.81 88 SER A O 1
ATOM 676 N N . THR A 1 89 ? 16.028 -5.330 4.310 1.00 81.06 89 THR A N 1
ATOM 677 C CA . THR A 1 89 ? 15.389 -6.319 5.181 1.00 81.06 89 THR A CA 1
ATOM 678 C C . THR A 1 89 ? 14.909 -7.533 4.392 1.00 81.06 89 THR A C 1
ATOM 680 O O . THR A 1 89 ? 14.702 -7.474 3.186 1.00 81.06 89 THR A O 1
ATOM 683 N N . HIS A 1 90 ? 14.669 -8.644 5.091 1.00 86.56 90 HIS A N 1
ATOM 684 C CA . HIS A 1 90 ? 14.031 -9.841 4.528 1.00 86.56 90 HIS A CA 1
ATOM 685 C C . HIS A 1 90 ? 12.497 -9.706 4.487 1.00 86.56 90 HIS A C 1
ATOM 687 O O . HIS A 1 90 ? 11.779 -10.634 4.854 1.00 86.56 90 HIS A O 1
ATOM 693 N N . SER A 1 91 ? 11.995 -8.521 4.139 1.00 90.06 91 SER A N 1
ATOM 694 C CA . SER A 1 91 ? 10.564 -8.209 4.097 1.00 90.06 91 SER A CA 1
ATOM 695 C C . SER A 1 91 ? 10.269 -7.261 2.928 1.00 90.06 91 SER A C 1
ATOM 697 O O . SER A 1 91 ? 11.031 -7.217 1.964 1.00 90.06 91 SER A O 1
ATOM 699 N N . TYR A 1 92 ? 9.166 -6.519 2.984 1.00 91.31 92 TYR A N 1
ATOM 700 C CA . TYR A 1 92 ? 8.704 -5.638 1.915 1.00 91.31 92 TYR A CA 1
ATOM 701 C C . TYR A 1 92 ? 8.645 -4.182 2.375 1.00 91.31 92 TYR A C 1
ATOM 703 O O . TYR A 1 92 ? 8.389 -3.912 3.543 1.00 91.31 92 TYR A O 1
ATOM 711 N N . ASP A 1 93 ? 8.843 -3.270 1.432 1.00 92.38 93 ASP A N 1
ATOM 712 C CA . ASP A 1 93 ? 8.541 -1.842 1.507 1.00 92.38 93 ASP A CA 1
ATOM 713 C C . ASP A 1 93 ? 7.374 -1.523 0.549 1.00 92.38 93 ASP A C 1
ATOM 715 O O . ASP A 1 93 ? 6.917 -2.400 -0.192 1.00 92.38 93 ASP A O 1
ATOM 719 N N . ILE A 1 94 ? 6.861 -0.290 0.559 1.00 89.25 94 ILE A N 1
ATOM 720 C CA . ILE A 1 94 ? 5.726 0.114 -0.288 1.00 89.25 94 ILE A CA 1
ATOM 721 C C . ILE A 1 94 ? 6.096 1.257 -1.223 1.00 89.25 94 ILE A C 1
ATOM 723 O O . ILE A 1 94 ? 6.757 2.216 -0.827 1.00 89.25 94 ILE A O 1
ATOM 727 N N . TYR A 1 95 ? 5.575 1.176 -2.446 1.00 84.50 95 TYR A N 1
ATOM 728 C CA . TYR A 1 95 ? 5.400 2.320 -3.332 1.00 84.50 95 TYR A CA 1
ATOM 729 C C . TYR A 1 95 ? 3.916 2.654 -3.471 1.00 84.50 95 TYR A C 1
ATOM 731 O O . TYR A 1 95 ? 3.081 1.757 -3.572 1.00 84.50 95 TYR A O 1
ATOM 739 N N . ALA A 1 96 ? 3.596 3.943 -3.504 1.00 84.44 96 ALA A N 1
ATOM 740 C CA . ALA A 1 96 ? 2.246 4.453 -3.678 1.00 84.44 96 ALA A CA 1
ATOM 741 C C . ALA A 1 96 ? 2.221 5.535 -4.759 1.00 84.44 96 ALA A C 1
ATOM 743 O O . ALA A 1 96 ? 3.005 6.485 -4.703 1.00 84.44 96 ALA A O 1
ATOM 744 N N . SER A 1 97 ? 1.326 5.410 -5.735 1.00 77.06 97 SER A N 1
ATOM 745 C CA . SER A 1 97 ? 1.170 6.395 -6.809 1.00 77.06 97 SER A CA 1
ATOM 746 C C . SER A 1 97 ? 0.206 7.503 -6.405 1.00 77.06 97 SER A C 1
ATOM 748 O O . SER A 1 97 ? -0.828 7.236 -5.792 1.00 77.06 97 SER A O 1
ATOM 750 N N . ALA A 1 98 ? 0.513 8.751 -6.759 1.00 75.88 98 ALA A N 1
ATOM 751 C CA . ALA A 1 98 ? -0.446 9.845 -6.654 1.00 75.88 98 ALA A CA 1
ATOM 752 C C . ALA A 1 98 ? -1.441 9.828 -7.832 1.00 75.88 98 ALA A C 1
ATOM 754 O O . ALA A 1 98 ? -1.124 9.383 -8.933 1.00 75.88 98 ALA A O 1
ATOM 755 N N . GLN A 1 99 ? -2.663 10.3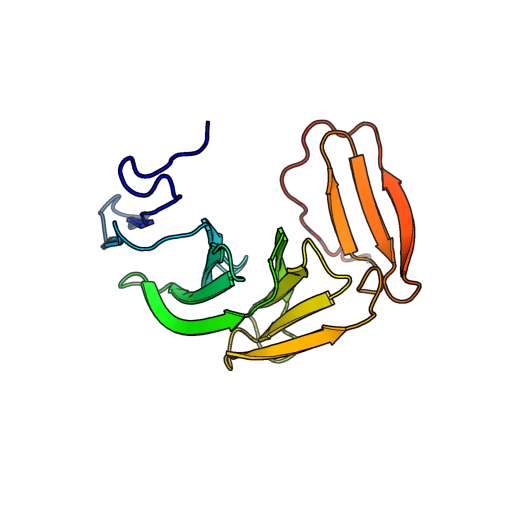00 -7.590 1.00 74.69 99 GLN A N 1
ATOM 756 C CA . GLN A 1 99 ? -3.729 10.418 -8.585 1.00 74.69 99 GLN A CA 1
ATOM 757 C C . GLN A 1 99 ? -3.611 11.718 -9.389 1.00 74.69 99 GLN A C 1
ATOM 759 O O . GLN A 1 99 ? -3.752 11.705 -10.607 1.00 74.69 99 GLN A O 1
ATOM 764 N N . ASP A 1 100 ? -3.325 12.828 -8.705 1.00 73.44 100 ASP A N 1
ATOM 765 C CA . ASP A 1 100 ? -3.404 14.178 -9.284 1.00 73.44 100 ASP A CA 1
ATOM 766 C C . ASP A 1 100 ? -2.023 14.804 -9.546 1.00 73.44 100 ASP A C 1
ATOM 768 O O . ASP A 1 100 ? -1.916 15.980 -9.898 1.00 73.44 100 ASP A O 1
ATOM 772 N N . LYS A 1 101 ? -0.946 14.045 -9.315 1.00 64.81 101 LYS A N 1
ATOM 773 C CA . LYS A 1 101 ? 0.447 14.487 -9.456 1.00 64.81 101 LYS A CA 1
ATOM 774 C C . LYS A 1 101 ? 1.305 13.376 -10.045 1.00 64.81 101 LYS A C 1
ATOM 776 O O . LYS A 1 101 ? 1.055 12.202 -9.796 1.00 64.81 101 LYS A O 1
ATOM 781 N N . GLU A 1 102 ? 2.377 13.755 -10.730 1.00 65.62 102 GLU A N 1
ATOM 782 C CA . GLU A 1 102 ? 3.435 12.835 -11.170 1.00 65.62 102 GLU A CA 1
ATOM 783 C C . GLU A 1 102 ? 4.435 12.545 -10.038 1.00 65.62 102 GLU A C 1
ATOM 785 O O . GLU A 1 102 ? 5.646 12.700 -10.204 1.00 65.62 102 GLU A O 1
ATOM 790 N N . ASP A 1 103 ? 3.916 12.161 -8.874 1.00 69.00 103 ASP A N 1
ATOM 791 C CA . ASP A 1 103 ? 4.701 11.858 -7.681 1.00 69.00 103 ASP A CA 1
ATOM 792 C C . ASP A 1 103 ? 4.455 10.404 -7.256 1.00 69.00 103 ASP A C 1
ATOM 794 O O . ASP A 1 103 ? 3.329 9.898 -7.320 1.00 69.00 103 ASP A O 1
ATOM 798 N N . ILE A 1 104 ? 5.504 9.739 -6.768 1.00 76.38 104 ILE A N 1
ATOM 799 C CA . ILE A 1 104 ? 5.393 8.454 -6.069 1.00 76.38 104 ILE A CA 1
ATOM 800 C C . ILE A 1 104 ? 5.904 8.621 -4.646 1.00 76.38 104 ILE A C 1
ATOM 802 O O . ILE A 1 104 ? 6.930 9.256 -4.400 1.00 76.38 104 ILE A O 1
ATOM 806 N N . LEU A 1 105 ? 5.192 8.016 -3.706 1.00 86.00 105 LEU A N 1
ATOM 807 C CA . LEU A 1 105 ? 5.618 7.886 -2.326 1.00 86.00 105 LEU A CA 1
ATOM 808 C C . LEU A 1 105 ? 6.262 6.516 -2.132 1.00 86.00 105 LEU A C 1
ATOM 810 O O . LEU A 1 105 ? 5.634 5.489 -2.368 1.00 86.00 105 LEU A O 1
ATOM 814 N N . PHE A 1 106 ? 7.509 6.509 -1.683 1.00 88.00 106 PHE A N 1
ATOM 815 C CA . PHE A 1 106 ? 8.167 5.341 -1.121 1.00 88.00 106 PHE A CA 1
ATOM 816 C C . PHE A 1 106 ? 8.012 5.355 0.400 1.00 88.00 106 PHE A C 1
ATOM 818 O O . PHE A 1 106 ? 8.218 6.386 1.049 1.00 88.00 106 PHE A O 1
ATOM 825 N N . LEU A 1 107 ? 7.669 4.204 0.967 1.00 94.06 107 LEU A N 1
ATOM 826 C CA . LEU A 1 107 ? 7.566 3.985 2.400 1.00 94.06 107 LEU A CA 1
ATOM 827 C C . LEU A 1 107 ? 8.391 2.767 2.797 1.00 94.06 107 LEU A C 1
ATOM 829 O O . LEU A 1 107 ? 8.064 1.638 2.427 1.00 94.06 107 LEU A O 1
ATOM 833 N N . ASN A 1 108 ? 9.407 2.993 3.627 1.00 93.88 108 ASN A N 1
ATOM 834 C CA . ASN A 1 108 ? 10.125 1.906 4.269 1.00 93.88 108 ASN A CA 1
ATOM 835 C C . ASN A 1 108 ? 9.315 1.362 5.458 1.00 93.88 108 ASN A C 1
ATOM 837 O O . ASN A 1 108 ? 9.109 2.062 6.453 1.00 93.88 108 ASN A O 1
ATOM 841 N N . LEU A 1 109 ? 8.877 0.105 5.383 1.00 95.38 109 LEU A N 1
ATOM 842 C CA . LEU A 1 109 ? 7.956 -0.483 6.365 1.00 95.38 109 LEU A CA 1
ATOM 843 C C . LEU A 1 109 ? 8.625 -0.914 7.674 1.00 95.38 109 LEU A C 1
ATOM 845 O O . LEU A 1 109 ? 7.932 -1.245 8.638 1.00 95.38 109 LEU A O 1
ATOM 849 N N . LEU A 1 110 ? 9.958 -0.912 7.733 1.00 93.19 110 LEU A N 1
ATOM 850 C CA . LEU A 1 110 ? 10.689 -1.138 8.978 1.00 93.19 110 LEU A CA 1
ATOM 851 C C . LEU A 1 110 ? 10.805 0.150 9.800 1.00 93.19 110 LEU A C 1
ATOM 853 O O . LEU A 1 110 ? 10.596 0.134 11.008 1.00 93.19 110 LEU A O 1
ATOM 857 N N . THR A 1 111 ? 11.174 1.250 9.149 1.00 93.50 111 THR A N 1
ATOM 858 C CA . THR A 1 111 ? 11.578 2.493 9.825 1.00 93.50 111 THR A CA 1
ATOM 859 C C . THR A 1 111 ? 10.504 3.572 9.820 1.00 93.50 111 THR A C 1
ATOM 861 O O . THR A 1 111 ? 10.612 4.535 10.572 1.00 93.50 111 THR A O 1
ATOM 864 N N . GLY A 1 112 ? 9.503 3.459 8.946 1.00 94.56 112 GLY A N 1
ATOM 865 C CA . GLY A 1 112 ? 8.532 4.523 8.694 1.00 94.56 112 GLY A CA 1
ATOM 866 C C . GLY A 1 112 ? 9.106 5.705 7.916 1.00 94.56 112 GLY A C 1
ATOM 867 O O . GLY A 1 112 ? 8.437 6.728 7.778 1.00 94.56 112 GLY A O 1
ATOM 868 N N . LYS A 1 113 ? 10.333 5.590 7.391 1.00 93.25 113 LYS A N 1
ATOM 869 C CA . LYS A 1 113 ? 10.920 6.621 6.536 1.00 93.25 113 LYS A CA 1
ATOM 870 C C . LYS A 1 113 ? 10.103 6.750 5.251 1.00 93.25 113 LYS A C 1
ATOM 872 O O . LYS A 1 113 ? 9.877 5.763 4.549 1.00 93.25 113 LYS A O 1
ATOM 877 N N . VAL A 1 114 ? 9.723 7.986 4.946 1.00 93.50 114 VAL A N 1
ATOM 878 C CA . VAL A 1 114 ? 8.982 8.357 3.742 1.00 93.50 114 VAL A CA 1
ATOM 879 C C . VAL A 1 114 ? 9.896 9.131 2.811 1.00 93.50 114 VAL A C 1
ATOM 881 O O . VAL A 1 114 ? 10.589 10.056 3.238 1.00 93.50 114 VAL A O 1
ATOM 884 N N . GLU A 1 115 ? 9.853 8.787 1.533 1.00 85.62 115 GLU A N 1
ATOM 885 C CA . GLU A 1 115 ? 10.473 9.569 0.473 1.00 85.62 115 GLU A CA 1
ATOM 886 C C . GLU A 1 115 ? 9.422 9.850 -0.593 1.00 85.62 115 GLU A C 1
ATOM 888 O O . GLU A 1 115 ? 8.786 8.935 -1.112 1.00 85.62 115 GLU A O 1
ATOM 893 N N . ILE A 1 116 ? 9.217 11.128 -0.906 1.00 81.75 116 ILE A N 1
ATOM 894 C CA . ILE A 1 116 ? 8.433 11.512 -2.076 1.00 81.75 116 ILE A CA 1
ATOM 895 C C . ILE A 1 116 ? 9.425 11.705 -3.196 1.00 81.75 116 ILE A C 1
ATOM 897 O O . ILE A 1 116 ? 10.360 12.500 -3.079 1.00 81.75 116 ILE A O 1
ATOM 901 N N . ILE A 1 117 ? 9.205 10.985 -4.279 1.00 71.25 117 ILE A N 1
ATOM 902 C CA . ILE A 1 117 ? 10.026 11.116 -5.456 1.00 71.25 117 ILE A CA 1
ATOM 903 C C . ILE A 1 117 ? 9.188 11.839 -6.501 1.00 71.25 117 ILE A C 1
ATOM 905 O O . ILE A 1 117 ? 8.141 11.348 -6.930 1.00 71.25 117 ILE A O 1
ATOM 909 N N . THR A 1 118 ? 9.631 13.053 -6.817 1.00 67.50 118 THR A N 1
ATOM 910 C CA . THR A 1 118 ? 8.867 14.054 -7.559 1.00 67.50 118 THR A CA 1
ATOM 911 C C . THR A 1 118 ? 9.343 14.198 -8.988 1.00 67.50 118 THR A C 1
ATOM 913 O O . THR A 1 118 ? 10.514 13.962 -9.302 1.00 67.50 118 THR A O 1
ATOM 916 N N . GLY A 1 119 ? 8.437 14.639 -9.862 1.00 51.16 119 GLY A N 1
ATOM 917 C CA . GLY A 1 119 ? 8.772 14.929 -11.258 1.00 51.16 119 GLY A CA 1
ATOM 918 C C . GLY A 1 119 ? 9.367 13.707 -11.940 1.00 51.16 119 GLY A C 1
ATOM 919 O O . GLY A 1 119 ? 10.340 13.803 -12.689 1.00 51.16 119 GLY A O 1
ATOM 920 N N . VAL A 1 120 ? 8.843 12.545 -11.582 1.00 45.75 120 VAL A N 1
ATOM 921 C CA . VAL A 1 120 ? 9.429 11.243 -11.866 1.00 45.75 120 VAL A CA 1
ATOM 922 C C . VAL A 1 120 ? 9.004 10.689 -13.194 1.00 45.75 120 VAL A C 1
ATOM 924 O O . VAL A 1 120 ? 9.669 9.790 -13.698 1.00 45.75 120 VAL A O 1
ATOM 927 N N . GLY A 1 121 ? 7.944 11.235 -13.784 1.00 48.59 121 GLY A N 1
ATOM 928 C CA . GLY A 1 121 ? 7.179 10.463 -14.742 1.00 48.59 121 GLY A CA 1
ATOM 929 C C . GLY A 1 121 ? 6.968 9.027 -14.239 1.00 48.59 121 GLY A C 1
ATOM 930 O O . GLY A 1 121 ? 7.037 8.707 -13.053 1.00 48.59 121 GLY A O 1
ATOM 931 N N . LEU A 1 122 ? 6.724 8.138 -15.179 1.00 41.41 122 LEU A N 1
ATOM 932 C CA . LEU A 1 122 ? 6.598 6.702 -14.967 1.00 41.41 122 LEU A CA 1
ATOM 933 C C . LEU A 1 122 ? 7.894 6.093 -14.356 1.00 41.41 122 LEU A C 1
ATOM 935 O O . LEU A 1 122 ? 8.976 6.529 -14.728 1.00 41.41 122 LEU A O 1
ATOM 939 N N . PHE A 1 123 ? 7.821 5.111 -13.437 1.00 47.41 123 PHE A N 1
ATOM 940 C CA . PHE A 1 123 ? 8.883 4.755 -12.452 1.00 47.41 123 PHE A CA 1
ATOM 941 C C . PHE A 1 123 ? 9.347 3.265 -12.436 1.00 47.41 123 PHE A C 1
ATOM 943 O O . PHE A 1 123 ? 8.533 2.386 -12.685 1.00 47.41 123 PHE A O 1
ATOM 950 N N . GLY A 1 124 ? 10.639 2.992 -12.114 1.00 49.75 124 GLY A N 1
ATOM 951 C CA . GLY A 1 124 ? 11.321 1.663 -12.008 1.00 49.75 124 GLY A CA 1
ATOM 952 C C . GLY A 1 124 ? 11.797 1.106 -13.363 1.00 49.75 124 GLY A C 1
ATOM 953 O O . GLY A 1 124 ? 11.116 1.392 -14.320 1.00 49.75 124 GLY A O 1
ATOM 954 N N . GLN A 1 125 ? 12.910 0.352 -13.548 1.00 54.06 125 GLN A N 1
ATOM 955 C CA . GLN A 1 125 ? 13.332 -0.046 -14.929 1.00 54.06 125 GLN A CA 1
ATOM 956 C C . GLN A 1 125 ? 12.165 -0.623 -15.735 1.00 54.06 125 GLN A C 1
ATOM 958 O O . GLN A 1 125 ? 12.019 -0.240 -16.889 1.00 54.06 125 GLN A O 1
ATOM 963 N N . TYR A 1 126 ? 11.323 -1.440 -15.092 1.00 60.09 126 TYR A N 1
ATOM 964 C CA . TYR A 1 126 ? 9.953 -1.681 -15.519 1.00 60.09 126 TYR A CA 1
ATOM 965 C C . TYR A 1 126 ? 9.016 -1.805 -14.300 1.00 60.09 126 TYR A C 1
ATOM 967 O O . TYR A 1 126 ? 9.355 -2.485 -13.336 1.00 60.09 126 TYR A O 1
ATOM 975 N N . MET A 1 127 ? 7.846 -1.176 -14.342 1.00 70.50 127 MET A N 1
ATOM 976 C CA . MET A 1 127 ? 6.693 -1.368 -13.458 1.00 70.50 127 MET A CA 1
ATOM 977 C C . MET A 1 127 ? 5.574 -1.997 -14.289 1.00 70.50 127 MET A C 1
ATOM 979 O O . MET A 1 127 ? 5.437 -1.667 -15.462 1.00 70.50 127 MET A O 1
ATOM 983 N N . VAL A 1 128 ? 4.786 -2.909 -13.720 1.00 73.56 128 VAL A N 1
ATOM 984 C CA . VAL A 1 128 ? 3.632 -3.487 -14.426 1.00 73.56 128 VAL A CA 1
ATOM 985 C C . VAL A 1 128 ? 2.376 -3.200 -13.628 1.00 73.56 128 VAL A C 1
ATOM 987 O O . VAL A 1 128 ? 2.354 -3.439 -12.424 1.00 73.56 128 VAL A O 1
ATOM 990 N N . THR A 1 129 ? 1.359 -2.665 -14.297 1.00 65.56 129 THR A N 1
ATOM 991 C CA . THR A 1 129 ? 0.066 -2.321 -13.697 1.00 65.56 129 THR A CA 1
ATOM 992 C C . THR A 1 129 ? -1.082 -2.882 -14.543 1.00 65.56 129 THR A C 1
ATOM 994 O O . THR A 1 129 ? -0.978 -2.866 -15.778 1.00 65.56 129 THR A O 1
ATOM 997 N N . PRO A 1 130 ? -2.149 -3.420 -13.927 1.00 71.81 130 PRO A N 1
ATOM 998 C CA . PRO A 1 130 ? -3.312 -3.898 -14.654 1.00 71.81 130 PRO A CA 1
ATOM 999 C C . PRO A 1 130 ? -4.303 -2.776 -15.002 1.00 71.81 130 PRO A C 1
ATOM 1001 O O . PRO A 1 130 ? -4.485 -1.825 -14.247 1.00 71.81 130 PRO A O 1
ATOM 1004 N N . ALA A 1 131 ? -4.979 -2.915 -16.143 1.00 57.69 131 ALA A N 1
ATOM 1005 C CA . ALA A 1 131 ? -6.114 -2.109 -16.598 1.00 57.69 131 ALA A CA 1
ATOM 1006 C C . ALA A 1 131 ? -7.276 -3.024 -17.023 1.00 57.69 131 ALA A C 1
ATOM 1008 O O . ALA A 1 131 ? -7.118 -4.239 -17.057 1.00 57.69 131 ALA A O 1
ATOM 1009 N N . SER A 1 132 ? -8.450 -2.471 -17.356 1.00 63.88 132 SER A N 1
ATOM 1010 C CA . SER A 1 132 ? -9.657 -3.282 -17.613 1.00 63.88 132 SER A CA 1
ATOM 1011 C C . SER A 1 132 ? -9.481 -4.326 -18.720 1.00 63.88 132 SER A C 1
ATOM 1013 O O . SER A 1 132 ? -10.022 -5.419 -18.604 1.00 63.88 132 SER A O 1
ATOM 1015 N N . GLU A 1 133 ? -8.715 -3.994 -19.762 1.00 69.88 133 GLU A N 1
ATOM 1016 C CA . GLU A 1 133 ? -8.520 -4.840 -20.950 1.00 69.88 133 GLU A CA 1
ATOM 1017 C C . GLU A 1 133 ? -7.036 -4.965 -21.372 1.00 69.88 133 GLU A C 1
ATOM 1019 O O . GLU A 1 133 ? -6.723 -5.376 -22.494 1.00 69.88 133 GLU A O 1
ATOM 1024 N N . ALA A 1 134 ? -6.104 -4.578 -20.490 1.00 68.50 134 ALA A N 1
ATOM 1025 C CA . ALA A 1 134 ? -4.670 -4.552 -20.782 1.00 68.50 134 ALA A CA 1
ATOM 1026 C C . ALA A 1 134 ? -3.793 -4.655 -19.519 1.00 68.50 134 ALA A C 1
ATOM 1028 O O . ALA A 1 134 ? -4.238 -4.378 -18.406 1.00 68.50 134 ALA A O 1
ATOM 1029 N N . LEU A 1 135 ? -2.515 -4.993 -19.697 1.00 66.75 135 LEU A N 1
ATOM 1030 C CA . LEU A 1 135 ? -1.443 -4.757 -18.724 1.00 66.75 135 LEU A CA 1
ATOM 1031 C C . LEU A 1 135 ? -0.440 -3.769 -19.325 1.00 66.75 135 LEU A C 1
ATOM 1033 O O . LEU A 1 135 ? -0.018 -3.928 -20.472 1.00 66.75 135 LEU A O 1
ATOM 1037 N N . PHE A 1 136 ? 0.001 -2.787 -18.544 1.00 63.97 136 PHE A N 1
ATOM 1038 C CA . PHE A 1 136 ? 1.004 -1.820 -18.987 1.00 63.97 136 PHE A CA 1
ATOM 1039 C C . PHE A 1 136 ? 2.358 -2.129 -18.375 1.00 63.97 136 PHE A C 1
ATOM 1041 O O . PHE A 1 136 ? 2.473 -2.189 -17.155 1.00 63.97 136 PHE A O 1
ATOM 1048 N N . VAL A 1 137 ? 3.383 -2.268 -19.219 1.00 72.00 137 VAL A N 1
ATOM 1049 C CA . VAL A 1 137 ? 4.785 -2.359 -18.805 1.00 72.00 137 VAL A CA 1
ATOM 1050 C C . VAL A 1 137 ? 5.429 -0.994 -18.982 1.00 72.00 137 VAL A C 1
ATOM 1052 O O . VAL A 1 137 ? 5.636 -0.489 -20.087 1.00 72.00 137 VAL A O 1
ATOM 1055 N N . ILE A 1 138 ? 5.761 -0.393 -17.862 1.00 64.44 138 ILE A N 1
ATOM 1056 C CA . ILE A 1 138 ? 6.157 0.991 -17.736 1.00 64.44 138 ILE A CA 1
ATOM 1057 C C . ILE A 1 138 ? 7.648 1.034 -17.455 1.00 64.44 138 ILE A C 1
ATOM 1059 O O . ILE A 1 138 ? 8.054 0.629 -16.378 1.00 64.44 138 ILE A O 1
ATOM 1063 N N . ASN A 1 139 ? 8.471 1.551 -18.365 1.00 57.00 139 ASN A N 1
ATOM 1064 C CA . ASN A 1 139 ? 9.862 1.823 -18.030 1.00 57.00 139 ASN A CA 1
ATOM 1065 C C . ASN A 1 139 ? 9.956 3.159 -17.324 1.00 57.00 139 ASN A C 1
ATOM 1067 O O . ASN A 1 139 ? 9.627 4.196 -17.881 1.00 57.00 139 ASN A O 1
ATOM 1071 N N . GLY A 1 140 ? 10.475 3.148 -16.122 1.00 54.12 140 GLY A N 1
ATOM 1072 C CA . GLY A 1 140 ? 10.700 4.325 -15.320 1.00 54.12 140 GLY A CA 1
ATOM 1073 C C . GLY A 1 140 ? 12.126 4.604 -14.927 1.00 54.12 140 GLY A C 1
ATOM 1074 O O . GLY A 1 140 ? 12.382 5.363 -13.998 1.00 54.12 140 GLY A O 1
ATOM 1075 N N . ARG A 1 141 ? 13.059 4.054 -15.704 1.00 52.81 141 ARG A N 1
ATOM 1076 C CA . ARG A 1 141 ? 14.285 4.774 -16.043 1.00 52.81 141 ARG A CA 1
ATOM 1077 C C . ARG A 1 141 ? 14.036 5.759 -17.195 1.00 52.81 141 ARG A C 1
ATOM 1079 O O . ARG A 1 141 ? 14.536 6.874 -17.127 1.00 52.81 141 ARG A O 1
ATOM 1086 N N . SER A 1 142 ? 13.279 5.367 -18.228 1.00 55.47 142 SER A N 1
ATOM 1087 C CA . SER A 1 142 ? 12.985 6.208 -19.408 1.00 55.47 142 SER A CA 1
ATOM 1088 C C . SER A 1 142 ? 11.658 6.963 -19.351 1.00 55.47 142 SER A C 1
ATOM 1090 O O . SER A 1 142 ? 11.442 7.842 -20.177 1.00 55.47 142 SER A O 1
ATOM 1092 N N . ARG A 1 143 ? 10.788 6.660 -18.384 1.00 49.56 143 ARG A N 1
ATOM 1093 C CA . ARG A 1 143 ? 9.454 7.263 -18.210 1.00 49.56 143 ARG A CA 1
ATOM 1094 C C . ARG A 1 143 ? 8.510 7.039 -19.399 1.00 49.56 143 ARG A C 1
ATOM 1096 O O . ARG A 1 143 ? 7.688 7.894 -19.712 1.00 49.56 143 ARG A O 1
ATOM 1103 N N . THR A 1 144 ? 8.624 5.896 -20.068 1.00 51.12 144 THR A N 1
ATOM 1104 C CA . THR A 1 144 ? 7.835 5.546 -21.258 1.00 51.12 144 THR A CA 1
ATOM 1105 C C . THR A 1 144 ? 7.029 4.274 -21.028 1.00 51.12 144 THR A C 1
ATOM 1107 O O . THR A 1 144 ? 7.486 3.354 -20.346 1.00 51.12 144 THR A O 1
ATOM 1110 N N . VAL A 1 145 ? 5.855 4.173 -21.656 1.00 48.94 145 VAL A N 1
ATOM 1111 C CA . VAL A 1 145 ? 5.200 2.871 -21.841 1.00 48.94 145 VAL A CA 1
ATOM 1112 C C . VAL A 1 145 ? 6.074 2.075 -22.796 1.00 48.94 145 VAL A C 1
ATOM 1114 O O . VAL A 1 145 ? 6.276 2.471 -23.941 1.00 48.94 145 VAL A O 1
ATOM 1117 N N . ASN A 1 146 ? 6.656 0.993 -22.297 1.00 56.53 146 ASN A N 1
ATOM 1118 C CA . ASN A 1 146 ? 7.531 0.156 -23.101 1.00 56.53 146 ASN A CA 1
ATOM 1119 C C . ASN A 1 146 ? 6.723 -0.867 -23.899 1.00 56.53 146 ASN A C 1
ATOM 1121 O O . ASN A 1 146 ? 7.094 -1.218 -25.014 1.00 56.53 146 ASN A O 1
ATOM 1125 N N . CYS A 1 147 ? 5.626 -1.353 -23.314 1.00 62.75 147 CYS A N 1
ATOM 1126 C CA . CYS A 1 147 ? 4.722 -2.292 -23.957 1.00 62.75 147 CYS A CA 1
ATOM 1127 C C . CYS A 1 147 ? 3.326 -2.229 -23.322 1.00 62.75 147 CYS A C 1
ATOM 1129 O O . CYS A 1 147 ? 3.195 -2.089 -22.104 1.00 62.75 147 CYS A O 1
ATOM 1131 N N . GLU A 1 148 ? 2.305 -2.363 -24.164 1.00 71.50 148 GLU A N 1
ATOM 1132 C CA . GLU A 1 148 ? 0.940 -2.710 -23.782 1.00 71.50 148 GLU A CA 1
ATOM 1133 C C . GLU A 1 148 ? 0.717 -4.187 -24.121 1.00 71.50 148 GLU A C 1
ATOM 1135 O O . GLU A 1 148 ? 0.950 -4.615 -25.254 1.00 71.50 148 GLU A O 1
ATOM 1140 N N . ILE A 1 149 ? 0.264 -4.965 -23.142 1.00 72.19 149 ILE A N 1
ATOM 1141 C CA . ILE A 1 149 ? -0.196 -6.336 -23.351 1.00 72.19 149 ILE A CA 1
ATOM 1142 C C . ILE A 1 149 ? -1.722 -6.286 -23.348 1.00 72.19 149 ILE A C 1
ATOM 1144 O O . ILE A 1 149 ? -2.328 -6.193 -22.284 1.00 72.19 149 ILE A O 1
ATOM 1148 N N . GLY A 1 150 ? -2.328 -6.303 -24.534 1.00 64.88 150 GLY A N 1
ATOM 1149 C CA . GLY A 1 150 ? -3.783 -6.358 -24.699 1.00 64.88 150 GLY A CA 1
ATOM 1150 C C . GLY A 1 150 ? -4.355 -7.776 -24.570 1.00 64.88 150 GLY A C 1
ATOM 1151 O O . GLY A 1 150 ? -3.624 -8.739 -24.337 1.00 64.88 150 GLY A O 1
ATOM 1152 N N . ALA A 1 151 ? -5.671 -7.900 -24.773 1.00 68.06 151 ALA A N 1
ATOM 1153 C CA . ALA A 1 151 ? -6.421 -9.166 -24.731 1.00 68.06 151 ALA A CA 1
ATOM 1154 C C . ALA A 1 151 ? -6.405 -9.878 -23.361 1.00 68.06 151 ALA A C 1
ATOM 1156 O O . ALA A 1 151 ? -6.516 -11.102 -23.275 1.00 68.06 151 ALA A O 1
ATOM 1157 N N . VAL A 1 152 ? -6.299 -9.099 -22.285 1.00 68.81 152 VAL A N 1
ATOM 1158 C CA . VAL A 1 152 ? -6.397 -9.556 -20.893 1.00 68.81 152 VAL A CA 1
ATOM 1159 C C . VAL A 1 152 ? -7.656 -8.937 -20.308 1.00 68.81 152 VAL A C 1
ATOM 1161 O O . VAL A 1 152 ? -7.704 -7.724 -20.181 1.00 68.81 152 VAL A O 1
ATOM 1164 N N . SER A 1 153 ? -8.666 -9.731 -19.949 1.00 77.69 153 SER A N 1
ATOM 1165 C CA . SER A 1 153 ? -9.922 -9.185 -19.418 1.00 77.69 153 SER A CA 1
ATOM 1166 C C . SER A 1 153 ? -9.916 -9.185 -17.892 1.00 77.69 153 SER A C 1
ATOM 1168 O O . SER A 1 153 ? -9.758 -10.236 -17.267 1.00 77.69 153 SER A O 1
ATOM 1170 N N . HIS A 1 154 ? -10.093 -8.005 -17.298 1.00 75.19 154 HIS A N 1
ATOM 1171 C CA . HIS A 1 154 ? -10.151 -7.777 -15.850 1.00 75.19 154 HIS A CA 1
ATOM 1172 C C . HIS A 1 154 ? -8.974 -8.367 -15.036 1.00 75.19 154 HIS A C 1
ATOM 1174 O O . HIS A 1 154 ? -9.207 -9.023 -14.013 1.00 75.19 154 HIS A O 1
ATOM 1180 N N . PRO A 1 155 ? -7.704 -8.156 -15.436 1.00 70.94 155 PRO A N 1
ATOM 1181 C CA . PRO A 1 155 ? -6.566 -8.566 -14.620 1.00 70.94 155 PRO A CA 1
ATOM 1182 C C . PRO A 1 155 ? -6.608 -7.872 -13.248 1.00 70.94 155 PRO A C 1
ATOM 1184 O O . PRO A 1 155 ? -6.768 -6.658 -13.156 1.00 70.94 155 PRO A O 1
ATOM 1187 N N . SER A 1 156 ? -6.474 -8.648 -12.170 1.00 76.12 156 SER A N 1
ATOM 1188 C CA . SER A 1 156 ? -6.651 -8.157 -10.793 1.00 76.12 156 SER A CA 1
ATOM 1189 C C . SER A 1 156 ? -5.372 -8.151 -9.958 1.00 76.12 156 SER A C 1
ATOM 1191 O O . SER A 1 156 ? -5.287 -7.405 -8.987 1.00 76.12 156 SER A O 1
ATOM 1193 N N . GLN A 1 157 ? -4.384 -8.980 -10.305 1.00 71.56 157 GLN A N 1
ATOM 1194 C CA . GLN A 1 157 ? -3.117 -9.101 -9.584 1.00 71.56 157 GLN A CA 1
ATOM 1195 C C . GLN A 1 157 ? -1.973 -9.412 -10.547 1.00 71.56 157 GLN A C 1
ATOM 1197 O O . GLN A 1 157 ? -2.170 -10.038 -11.589 1.00 71.56 157 GLN A O 1
ATOM 1202 N N . ILE A 1 158 ? -0.763 -9.000 -10.171 1.00 72.00 158 ILE A N 1
ATOM 1203 C CA . ILE A 1 158 ? 0.471 -9.270 -10.909 1.00 72.00 158 ILE A CA 1
ATOM 1204 C C . ILE A 1 158 ? 1.449 -9.937 -9.950 1.00 72.00 158 ILE A C 1
ATOM 1206 O O . ILE A 1 158 ? 1.729 -9.414 -8.874 1.00 72.00 158 ILE A O 1
ATOM 1210 N N . VAL A 1 159 ? 1.985 -11.086 -10.358 1.00 67.69 159 VAL A N 1
ATOM 1211 C CA . VAL A 1 159 ? 2.996 -11.825 -9.599 1.00 67.69 159 VAL A CA 1
ATOM 1212 C C . VAL A 1 159 ? 4.268 -11.892 -10.426 1.00 67.69 159 VAL A C 1
ATOM 1214 O O . VAL A 1 159 ? 4.254 -12.328 -11.576 1.00 67.69 159 VAL A O 1
ATOM 1217 N N . TRP A 1 160 ? 5.379 -11.480 -9.829 1.00 63.50 160 TRP A N 1
ATOM 1218 C CA . TRP A 1 160 ? 6.701 -11.605 -10.429 1.00 63.50 160 TRP A CA 1
ATOM 1219 C C . TRP A 1 160 ? 7.346 -12.905 -9.957 1.00 63.50 160 TRP A C 1
ATOM 1221 O O . TRP A 1 160 ? 7.363 -13.193 -8.762 1.00 63.50 160 TRP A O 1
ATOM 1231 N N . THR A 1 161 ? 7.895 -13.683 -10.887 1.00 51.66 161 THR A N 1
ATOM 1232 C CA . THR A 1 161 ? 8.666 -14.892 -10.576 1.00 51.66 161 THR A CA 1
ATOM 1233 C C . THR A 1 161 ? 10.053 -14.804 -11.197 1.00 51.66 161 THR A C 1
ATOM 1235 O O . THR A 1 161 ? 10.239 -14.171 -12.237 1.00 51.66 161 THR A O 1
ATOM 1238 N N . THR A 1 162 ? 11.036 -15.440 -10.566 1.00 50.44 162 THR A N 1
ATOM 1239 C CA . THR A 1 162 ? 12.360 -15.632 -11.154 1.00 50.44 162 THR A CA 1
ATOM 1240 C C . THR A 1 162 ? 12.447 -17.055 -11.692 1.00 50.44 162 THR A C 1
ATOM 1242 O O . THR A 1 162 ? 12.213 -18.029 -10.979 1.00 50.44 162 THR A O 1
ATOM 1245 N N . LEU A 1 163 ? 12.789 -17.198 -12.970 1.00 49.19 163 LEU A N 1
ATOM 1246 C CA . LEU A 1 163 ? 13.185 -18.494 -13.507 1.00 49.19 163 LEU A CA 1
ATOM 1247 C C . LEU A 1 163 ? 14.667 -18.692 -13.190 1.00 49.19 163 LEU A C 1
ATOM 1249 O O . LEU A 1 163 ? 15.514 -17.923 -13.647 1.00 49.19 163 LEU A O 1
ATOM 1253 N N . LYS A 1 164 ? 14.992 -19.732 -12.415 1.00 44.16 164 LYS A N 1
ATOM 1254 C CA . LYS A 1 164 ? 16.352 -20.274 -12.414 1.00 44.16 164 LYS A CA 1
ATOM 1255 C C . LYS A 1 164 ? 16.564 -20.944 -13.766 1.00 44.16 164 LYS A C 1
ATOM 1257 O O . LYS A 1 164 ? 16.119 -22.069 -13.970 1.00 44.16 164 LYS A O 1
ATOM 1262 N N . PHE A 1 165 ? 17.209 -20.246 -14.687 1.00 52.91 165 PHE A N 1
ATOM 1263 C CA . PHE A 1 165 ? 17.791 -20.905 -15.847 1.00 52.91 165 PHE A CA 1
ATOM 1264 C C . PHE A 1 165 ? 19.053 -21.649 -15.383 1.00 52.91 165 PHE A C 1
ATOM 1266 O O . PHE A 1 165 ? 19.896 -21.060 -14.702 1.00 52.91 165 PHE A O 1
ATOM 1273 N N . HIS A 1 166 ? 19.116 -22.949 -15.681 1.00 45.16 166 HIS A N 1
ATOM 1274 C CA . HIS A 1 166 ? 20.355 -23.727 -15.682 1.00 45.16 166 HIS A CA 1
ATOM 1275 C C . HIS A 1 166 ? 21.131 -23.452 -16.967 1.00 45.16 166 HIS A C 1
ATOM 1277 O O . HIS A 1 166 ? 20.464 -23.278 -18.013 1.00 45.16 166 HIS A O 1
#